Protein AF-A0A7C6TJJ4-F1 (afdb_monomer)

Nearest PDB structures (foldseek):
  5awf-assembly1_B  TM=9.268E-01  e=2.921E-08  Escherichia coli K-12
  5awf-assembly1_A  TM=8.938E-01  e=7.851E-08  Escherichia coli K-12
  5awf-assembly2_E  TM=8.984E-01  e=2.229E-07  Escherichia coli K-12
  5awg-assembly2_E  TM=8.617E-01  e=9.294E-07  Escherichia coli K-12
  4dn7-assembly1_B  TM=8.564E-01  e=2.005E-06  Methanosarcina mazei Go1

Radius of gyration: 18.03 Å; Cα contacts (8 Å, |Δi|>4): 362; chains: 1; bounding box: 42×33×49 Å

pLDDT: mean 95.65, std 4.53, range [62.69, 98.56]

Structure (mmCIF, N/CA/C/O backbone):
data_AF-A0A7C6TJJ4-F1
#
_entry.id   AF-A0A7C6TJJ4-F1
#
loop_
_atom_site.group_PDB
_atom_site.id
_atom_site.type_symbol
_atom_site.label_atom_id
_atom_site.label_alt_id
_atom_site.label_comp_id
_atom_site.label_asym_id
_atom_site.label_entity_id
_atom_site.label_seq_id
_atom_site.pdbx_PDB_ins_code
_atom_site.Cartn_x
_atom_site.Cartn_y
_atom_site.Cartn_z
_atom_site.occupancy
_atom_site.B_iso_or_equiv
_atom_site.auth_seq_id
_atom_site.auth_comp_id
_atom_site.auth_asym_id
_atom_site.auth_atom_id
_atom_site.pdbx_PDB_model_num
ATOM 1 N N . ARG A 1 1 ? 3.005 -8.205 -16.629 1.00 95.06 1 ARG A N 1
ATOM 2 C CA . ARG A 1 1 ? 3.773 -8.376 -17.883 1.00 95.06 1 ARG A CA 1
ATOM 3 C C . ARG A 1 1 ? 3.386 -7.274 -18.852 1.00 95.06 1 ARG A C 1
ATOM 5 O O . ARG A 1 1 ? 2.193 -7.036 -19.014 1.00 95.06 1 ARG A O 1
ATOM 12 N N . TYR A 1 2 ? 4.360 -6.641 -19.493 1.00 97.31 2 TYR A N 1
ATOM 13 C CA . TYR A 1 2 ? 4.163 -5.540 -20.432 1.00 97.31 2 TYR A CA 1
ATOM 14 C C . TYR A 1 2 ? 4.075 -6.041 -21.876 1.00 97.31 2 TYR A C 1
ATOM 16 O O . TYR A 1 2 ? 4.739 -7.007 -22.268 1.00 97.31 2 TYR A O 1
ATOM 24 N N . SER A 1 3 ? 3.229 -5.381 -22.670 1.00 97.25 3 SER A N 1
ATOM 25 C CA . SER A 1 3 ? 2.996 -5.747 -24.076 1.00 97.25 3 SER A CA 1
ATOM 26 C C . SER A 1 3 ? 4.022 -5.134 -25.035 1.00 97.25 3 SER A C 1
ATOM 28 O O . SER A 1 3 ? 4.196 -5.639 -26.141 1.00 97.25 3 SER A O 1
ATOM 30 N N . ALA A 1 4 ? 4.688 -4.051 -24.629 1.00 97.00 4 ALA A N 1
ATOM 31 C CA . ALA A 1 4 ? 5.674 -3.325 -25.422 1.00 97.00 4 ALA A CA 1
ATOM 32 C C . ALA A 1 4 ? 6.596 -2.490 -24.506 1.00 97.00 4 ALA A C 1
ATOM 34 O O . ALA A 1 4 ? 6.214 -2.225 -23.362 1.00 97.00 4 ALA A O 1
ATOM 35 N N . PRO A 1 5 ? 7.772 -2.050 -25.003 1.00 98.25 5 PRO A N 1
ATOM 36 C CA . PRO A 1 5 ? 8.649 -1.132 -24.276 1.00 98.25 5 PRO A CA 1
ATOM 37 C C . PRO A 1 5 ? 7.941 0.169 -23.886 1.00 98.25 5 PRO A C 1
ATOM 39 O O . PRO A 1 5 ? 7.096 0.658 -24.637 1.00 98.25 5 PRO A O 1
ATOM 42 N N . GLY A 1 6 ? 8.322 0.750 -22.747 1.00 97.81 6 GLY A N 1
ATOM 43 C CA . GLY A 1 6 ? 7.698 1.978 -22.240 1.00 97.81 6 GLY A CA 1
ATOM 44 C C . GLY A 1 6 ? 6.312 1.777 -21.621 1.00 97.81 6 GLY A C 1
ATOM 45 O O . GLY A 1 6 ? 5.580 2.744 -21.458 1.00 97.81 6 GLY A O 1
ATOM 46 N N . GLY A 1 7 ? 5.908 0.534 -21.349 1.00 98.06 7 GLY A N 1
ATOM 47 C CA . GLY A 1 7 ? 4.627 0.261 -20.706 1.00 98.06 7 GLY A CA 1
ATOM 48 C C . GLY A 1 7 ? 4.617 0.687 -19.236 1.00 98.06 7 GLY A C 1
ATOM 49 O O . GLY A 1 7 ? 5.617 0.553 -18.539 1.00 98.06 7 GLY A O 1
ATOM 50 N N . GLU A 1 8 ? 3.465 1.141 -18.758 1.00 97.75 8 GLU A N 1
ATOM 51 C CA . GLU A 1 8 ? 3.286 1.635 -17.390 1.00 97.75 8 GLU A CA 1
ATOM 52 C C . GLU A 1 8 ? 2.232 0.795 -16.664 1.00 97.75 8 GLU A C 1
ATOM 54 O O . GLU A 1 8 ? 1.272 0.313 -17.275 1.00 97.75 8 GLU A O 1
ATOM 59 N N . ALA A 1 9 ? 2.418 0.596 -15.361 1.00 97.44 9 ALA A N 1
ATOM 60 C CA . ALA A 1 9 ? 1.461 -0.102 -14.514 1.00 97.44 9 ALA A CA 1
ATOM 61 C C . ALA A 1 9 ? 1.330 0.590 -13.154 1.00 97.44 9 ALA A C 1
ATOM 63 O O . ALA A 1 9 ? 2.297 0.679 -12.401 1.00 97.44 9 ALA A O 1
ATOM 64 N N . GLU A 1 10 ? 0.120 1.017 -12.807 1.00 96.94 10 GLU A N 1
ATOM 65 C CA . GLU A 1 10 ? -0.202 1.528 -11.476 1.00 96.94 10 GLU A CA 1
ATOM 66 C C . GLU A 1 10 ? -1.235 0.612 -10.818 1.00 96.94 10 GLU A C 1
ATOM 68 O O . GLU A 1 10 ? -2.309 0.351 -11.365 1.00 96.94 10 GLU A O 1
ATOM 73 N N . LEU A 1 11 ? -0.867 0.050 -9.668 1.00 97.00 11 LEU A N 1
ATOM 74 C CA . LEU A 1 11 ? -1.697 -0.867 -8.899 1.00 97.00 11 LEU A CA 1
ATOM 75 C C . LEU A 1 11 ? -1.923 -0.252 -7.520 1.00 97.00 11 LEU A C 1
ATOM 77 O O . LEU A 1 11 ? -1.073 -0.340 -6.634 1.00 97.00 11 LEU A O 1
ATOM 81 N N . LEU A 1 12 ? -3.092 0.355 -7.349 1.00 96.94 12 LEU A N 1
ATOM 82 C CA . LEU A 1 12 ? -3.524 0.974 -6.102 1.00 96.94 12 LEU A CA 1
ATOM 83 C C . LEU A 1 12 ? -4.541 0.067 -5.419 1.00 96.94 12 LEU A C 1
ATOM 85 O O . LEU A 1 12 ? -5.500 -0.379 -6.049 1.00 96.94 12 LEU A O 1
ATOM 89 N N . GLY A 1 13 ? -4.332 -0.212 -4.137 1.00 95.25 13 GLY A N 1
ATOM 90 C CA . GLY A 1 13 ? -5.199 -1.112 -3.394 1.00 95.25 13 GLY A CA 1
ATOM 91 C C . GLY A 1 13 ? -5.382 -0.705 -1.945 1.00 95.25 13 GLY A C 1
ATOM 92 O O . GLY A 1 13 ? -4.476 -0.199 -1.282 1.00 95.25 13 GLY A O 1
ATOM 93 N N . LEU A 1 14 ? -6.577 -0.969 -1.438 1.00 95.69 14 LEU A N 1
ATOM 94 C CA . LEU A 1 14 ? -6.907 -0.810 -0.034 1.00 95.69 14 LEU A CA 1
ATOM 95 C C . LEU A 1 14 ? -7.776 -1.975 0.434 1.00 95.69 14 LEU A C 1
ATOM 97 O O . LEU A 1 14 ? -8.610 -2.469 -0.323 1.00 95.69 14 LEU A O 1
ATOM 101 N N . TYR A 1 15 ? -7.542 -2.446 1.656 1.00 95.94 15 TYR A N 1
ATOM 102 C CA . TYR A 1 15 ? -8.285 -3.560 2.241 1.00 95.94 15 TYR A CA 1
ATOM 103 C C . TYR A 1 15 ? -8.500 -3.386 3.744 1.00 95.94 15 TYR A C 1
ATOM 105 O O . TYR A 1 15 ? -7.665 -2.826 4.458 1.00 95.94 15 TYR A O 1
ATOM 113 N N . PHE A 1 16 ? -9.621 -3.927 4.213 1.00 95.62 16 PHE A N 1
ATOM 114 C CA . PHE A 1 16 ? -9.952 -4.088 5.622 1.00 95.62 16 PHE A CA 1
ATOM 115 C C . PHE A 1 16 ? -10.173 -5.564 5.924 1.00 95.62 16 PHE A C 1
ATOM 117 O O . PHE A 1 16 ? -10.889 -6.227 5.178 1.00 95.62 16 PHE A O 1
ATOM 124 N N . ALA A 1 17 ? -9.569 -6.069 6.999 1.00 96.06 17 ALA A N 1
ATOM 125 C CA . ALA A 1 17 ? -9.851 -7.408 7.509 1.00 96.06 17 ALA A CA 1
ATOM 126 C C . ALA A 1 17 ? -10.432 -7.324 8.924 1.00 96.06 17 ALA A C 1
ATOM 128 O O . ALA A 1 17 ? -9.777 -6.814 9.836 1.00 96.06 17 ALA A O 1
ATOM 129 N N . ASP A 1 18 ? -11.635 -7.862 9.091 1.00 95.06 18 ASP A N 1
ATOM 130 C CA . ASP A 1 18 ? -12.338 -7.981 10.365 1.00 95.06 18 ASP A CA 1
ATOM 131 C C . ASP A 1 18 ? -12.121 -9.346 11.030 1.00 95.06 18 ASP A C 1
ATOM 133 O O . ASP A 1 18 ? -11.493 -10.256 10.479 1.00 95.06 18 ASP A O 1
ATOM 137 N N . ALA A 1 19 ? -12.692 -9.507 12.227 1.00 95.25 19 ALA A N 1
ATOM 138 C CA . ALA A 1 19 ? -12.601 -10.723 13.022 1.00 95.25 19 ALA A CA 1
ATOM 139 C C . ALA A 1 19 ? -12.886 -11.994 12.196 1.00 95.25 19 ALA A C 1
ATOM 141 O O . ALA A 1 19 ? -13.935 -12.135 11.565 1.00 95.25 19 ALA A O 1
ATOM 142 N N . GLY A 1 20 ? -11.945 -12.938 12.236 1.00 96.56 20 GLY A N 1
ATOM 143 C CA . GLY A 1 20 ? -12.014 -14.216 11.526 1.00 96.56 20 GLY A CA 1
ATOM 144 C C . GLY A 1 20 ? -11.831 -14.146 10.005 1.00 96.56 20 GLY A C 1
ATOM 145 O O . GLY A 1 20 ? -11.860 -15.195 9.359 1.00 96.56 20 GLY A O 1
ATOM 146 N N . GLN A 1 21 ? -11.643 -12.963 9.414 1.00 97.56 21 GLN A N 1
ATOM 147 C CA . GLN A 1 21 ? -11.366 -12.834 7.985 1.00 97.56 21 GLN A CA 1
ATOM 148 C C . GLN A 1 21 ? -9.891 -13.100 7.680 1.00 97.56 21 GLN A C 1
ATOM 150 O O . GLN A 1 21 ? -8.998 -12.731 8.441 1.00 97.56 21 GLN A O 1
ATOM 155 N N . HIS A 1 22 ? -9.640 -13.708 6.521 1.00 97.94 22 HIS A N 1
ATOM 156 C CA . HIS A 1 22 ? -8.304 -13.900 5.974 1.00 97.94 22 HIS A CA 1
ATOM 157 C C . HIS A 1 22 ? -8.273 -13.397 4.532 1.00 97.94 22 HIS A C 1
ATOM 159 O O . HIS A 1 22 ? -8.931 -13.974 3.665 1.00 97.94 22 HIS A O 1
ATOM 165 N N . LEU A 1 23 ? -7.524 -12.323 4.291 1.00 98.19 23 LEU A N 1
ATOM 166 C CA . LEU A 1 23 ? -7.358 -11.722 2.971 1.00 98.19 23 LEU A CA 1
ATOM 167 C C . LEU A 1 23 ? -5.944 -11.963 2.460 1.00 98.19 23 LEU A C 1
ATOM 169 O O . LEU A 1 23 ? -4.973 -11.669 3.151 1.00 98.19 23 LEU A O 1
ATOM 173 N N . GLU A 1 24 ? -5.825 -12.476 1.242 1.00 97.50 24 GLU A N 1
ATOM 174 C CA . GLU A 1 24 ? -4.536 -12.746 0.618 1.00 97.50 24 GLU A CA 1
ATOM 175 C C . GLU A 1 24 ? -4.439 -12.030 -0.727 1.00 97.50 24 GLU A C 1
ATOM 177 O O . GLU A 1 24 ? -5.266 -12.226 -1.619 1.00 97.50 24 GLU A O 1
ATOM 182 N N . HIS A 1 25 ? -3.406 -11.205 -0.862 1.00 96.56 25 HIS A N 1
ATOM 183 C CA . HIS A 1 25 ? -3.102 -10.446 -2.061 1.00 96.56 25 HIS A CA 1
ATOM 184 C C . HIS A 1 25 ? -1.773 -10.931 -2.623 1.00 96.56 25 HIS A C 1
ATOM 186 O O . HIS A 1 25 ? -0.753 -10.921 -1.931 1.00 96.56 25 HIS A O 1
ATOM 192 N N . ARG A 1 26 ? -1.800 -11.358 -3.886 1.00 96.06 26 ARG A N 1
ATOM 193 C CA . ARG A 1 26 ? -0.609 -11.771 -4.624 1.00 96.06 26 ARG A CA 1
ATOM 194 C C . ARG A 1 26 ? -0.480 -10.946 -5.886 1.00 96.06 26 ARG A C 1
ATOM 196 O O . ARG A 1 26 ? -1.317 -11.066 -6.781 1.00 96.06 26 ARG A O 1
ATOM 203 N N . THR A 1 27 ? 0.560 -10.131 -5.962 1.00 95.62 27 THR A N 1
ATOM 204 C CA . THR A 1 27 ? 0.875 -9.364 -7.167 1.00 95.62 27 THR A CA 1
ATOM 205 C C . THR A 1 27 ? 2.136 -9.907 -7.800 1.00 95.62 27 THR A C 1
ATOM 207 O O . THR A 1 27 ? 3.114 -10.149 -7.103 1.00 95.62 27 THR A O 1
ATOM 210 N N . TYR A 1 28 ? 2.119 -10.056 -9.123 1.00 97.44 28 TYR A N 1
ATOM 211 C CA . TYR A 1 28 ? 3.302 -10.419 -9.890 1.00 97.44 28 TYR A CA 1
ATOM 212 C C . TYR A 1 28 ? 3.506 -9.442 -11.044 1.00 97.44 28 TYR A C 1
ATOM 214 O O . TYR A 1 28 ? 2.663 -9.343 -11.946 1.00 97.44 28 TYR A O 1
ATOM 222 N N . ILE A 1 29 ? 4.628 -8.727 -11.023 1.00 98.12 29 ILE A N 1
ATOM 223 C CA . ILE A 1 29 ? 5.031 -7.812 -12.088 1.00 98.12 29 ILE A CA 1
ATOM 224 C C . ILE A 1 29 ? 6.241 -8.393 -12.803 1.00 98.12 29 ILE A C 1
ATOM 226 O O . ILE A 1 29 ? 7.328 -8.516 -12.254 1.00 98.12 29 ILE A O 1
ATOM 230 N N . ASP A 1 30 ? 6.019 -8.729 -14.066 1.00 98.31 30 ASP A N 1
ATOM 231 C CA . ASP A 1 30 ? 7.037 -9.218 -14.990 1.00 98.31 30 ASP A CA 1
ATOM 232 C C . ASP A 1 30 ? 7.472 -8.072 -15.912 1.00 98.31 30 ASP A C 1
ATOM 234 O O . ASP A 1 30 ? 6.764 -7.752 -16.877 1.00 98.31 30 ASP A O 1
ATOM 238 N N . HIS A 1 31 ? 8.600 -7.438 -15.586 1.00 98.50 31 HIS A N 1
ATOM 239 C CA . HIS A 1 31 ? 9.293 -6.464 -16.430 1.00 98.50 31 HIS A CA 1
ATOM 240 C C . HIS A 1 31 ? 10.056 -7.209 -17.523 1.00 98.50 31 HIS A C 1
ATOM 242 O O . HIS A 1 31 ? 11.197 -7.631 -17.349 1.00 98.50 31 HIS A O 1
ATOM 248 N N . ASN A 1 32 ? 9.390 -7.383 -18.664 1.00 98.06 32 ASN A N 1
ATOM 249 C CA . ASN A 1 32 ? 9.858 -8.165 -19.812 1.00 98.06 32 ASN A CA 1
ATOM 250 C C . ASN A 1 32 ? 10.187 -7.320 -21.054 1.00 98.06 32 ASN A C 1
ATOM 252 O O . ASN A 1 32 ? 10.251 -7.849 -22.165 1.00 98.06 32 ASN A O 1
ATOM 256 N N . SER A 1 33 ? 10.280 -6.002 -20.900 1.00 97.19 33 SER A N 1
ATOM 257 C CA . SER A 1 33 ? 10.585 -5.067 -21.981 1.00 97.19 33 SER A CA 1
ATOM 258 C C . SER A 1 33 ? 11.233 -3.802 -21.419 1.00 97.19 33 SER A C 1
ATOM 260 O O . SER A 1 33 ? 10.845 -3.396 -20.326 1.00 97.19 33 SER A O 1
ATOM 262 N N . PRO A 1 34 ? 12.144 -3.143 -22.156 1.00 97.94 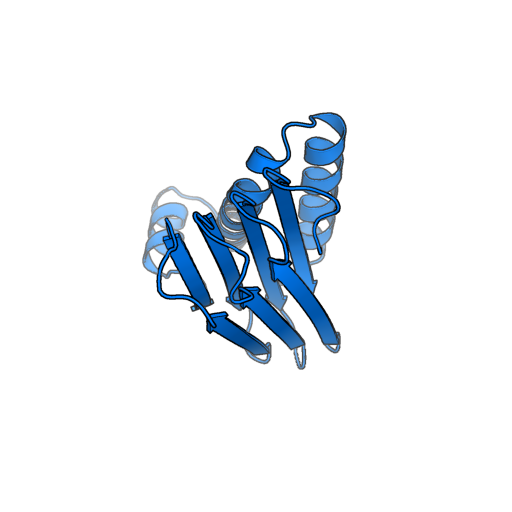34 PRO A N 1
ATOM 263 C CA . PRO A 1 34 ? 12.821 -1.941 -21.678 1.00 97.94 34 PRO A CA 1
ATOM 264 C C . PRO A 1 34 ? 11.878 -0.789 -21.320 1.00 97.94 34 PRO A C 1
ATOM 266 O O . PRO A 1 34 ? 10.800 -0.653 -21.911 1.00 97.94 34 PRO A O 1
ATOM 269 N N . LYS A 1 35 ? 12.356 0.103 -20.448 1.00 98.00 35 LYS A N 1
ATOM 270 C CA . LYS A 1 35 ? 11.735 1.389 -20.090 1.00 98.00 35 LYS A CA 1
ATOM 271 C C . LYS A 1 35 ? 10.340 1.268 -19.483 1.00 98.00 35 LYS A C 1
ATOM 273 O O . LYS A 1 35 ? 9.582 2.232 -19.504 1.00 98.00 35 LYS A O 1
ATOM 278 N N . ALA A 1 36 ? 9.968 0.078 -19.026 1.00 98.31 36 ALA A N 1
ATOM 279 C CA . ALA A 1 36 ? 8.698 -0.127 -18.362 1.00 98.31 36 ALA A CA 1
ATOM 280 C C . ALA A 1 36 ? 8.756 0.400 -16.923 1.00 98.31 36 ALA A C 1
ATOM 282 O O . ALA A 1 36 ? 9.808 0.368 -16.278 1.00 98.31 36 ALA A O 1
ATOM 283 N N . THR A 1 37 ? 7.615 0.872 -16.428 1.00 98.56 37 THR A N 1
ATOM 284 C CA . THR A 1 37 ? 7.483 1.386 -15.065 1.00 98.56 37 THR A CA 1
ATOM 285 C C . THR A 1 37 ? 6.375 0.673 -14.306 1.00 98.56 37 THR A C 1
ATOM 287 O O . THR A 1 37 ? 5.361 0.257 -14.883 1.00 98.56 37 THR A O 1
ATOM 290 N N . SER A 1 38 ? 6.556 0.513 -12.995 1.00 98.31 38 SER A N 1
ATOM 291 C CA . SER A 1 38 ? 5.463 0.096 -12.115 1.00 98.31 38 SER A CA 1
ATOM 292 C C . SER A 1 38 ? 5.461 0.784 -10.767 1.00 98.31 38 SER A C 1
ATOM 294 O O . SER A 1 38 ? 6.491 0.895 -10.107 1.00 98.31 38 SER A O 1
ATOM 296 N N . ASN A 1 39 ? 4.262 1.138 -10.315 1.00 97.75 39 ASN A N 1
ATOM 297 C CA . ASN A 1 39 ? 4.013 1.574 -8.952 1.00 97.75 39 ASN A CA 1
ATOM 298 C C . ASN A 1 39 ? 2.925 0.703 -8.323 1.00 97.75 39 ASN A C 1
ATOM 300 O O . ASN A 1 39 ? 1.791 0.663 -8.803 1.00 97.75 39 ASN A O 1
ATOM 304 N N . VAL A 1 40 ? 3.277 -0.014 -7.260 1.00 97.94 40 VAL A N 1
ATOM 305 C CA . VAL A 1 40 ? 2.339 -0.810 -6.468 1.00 97.94 40 VAL A CA 1
ATOM 306 C C . VAL A 1 40 ? 2.212 -0.162 -5.105 1.00 97.94 40 VAL A C 1
ATOM 308 O O . VAL A 1 40 ? 3.196 -0.062 -4.379 1.00 97.94 40 VAL A O 1
ATOM 311 N N . HIS A 1 41 ? 1.005 0.255 -4.733 1.00 97.50 41 HIS A N 1
ATOM 312 C CA . HIS A 1 41 ? 0.750 0.851 -3.428 1.00 97.50 41 HIS A CA 1
ATOM 313 C C . HIS A 1 41 ? -0.514 0.265 -2.810 1.00 97.50 41 HIS A C 1
ATOM 315 O O . HIS A 1 41 ? -1.635 0.584 -3.206 1.00 97.50 41 HIS A O 1
ATOM 321 N N . TYR A 1 42 ? -0.309 -0.595 -1.816 1.00 97.69 42 TYR A N 1
ATOM 322 C CA . TYR A 1 42 ? -1.373 -1.263 -1.087 1.00 97.69 42 TYR A CA 1
ATOM 323 C C . TYR A 1 42 ? -1.352 -0.880 0.384 1.00 97.69 42 TYR A C 1
ATOM 325 O O . TYR A 1 42 ? -0.304 -0.882 1.038 1.00 97.69 42 TYR A O 1
ATOM 333 N N . LYS A 1 43 ? -2.534 -0.582 0.917 1.00 98.00 43 LYS A N 1
ATOM 334 C CA . LYS A 1 43 ? -2.722 -0.299 2.335 1.00 98.00 43 LYS A CA 1
ATOM 335 C C . LYS A 1 43 ? -3.775 -1.201 2.954 1.00 98.00 43 LYS A C 1
ATOM 337 O O . LYS A 1 43 ? -4.836 -1.410 2.381 1.00 98.00 43 LYS A O 1
ATOM 342 N N . 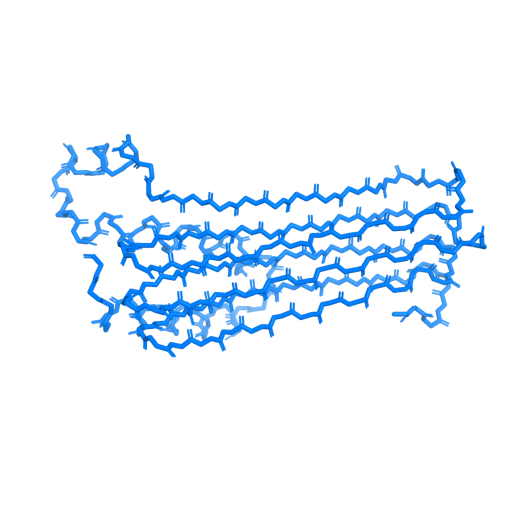GLY A 1 44 ? -3.481 -1.713 4.138 1.00 97.38 44 GLY A N 1
ATOM 343 C CA . GLY A 1 44 ? -4.361 -2.586 4.898 1.00 97.38 44 GLY A CA 1
ATOM 344 C C . GLY A 1 44 ? -4.676 -2.028 6.270 1.00 97.38 44 GLY A C 1
ATOM 345 O O . GLY A 1 44 ? -3.776 -1.514 6.929 1.00 97.38 44 GLY A O 1
ATOM 346 N N . ALA A 1 45 ? -5.908 -2.193 6.737 1.00 97.06 45 ALA A N 1
ATOM 347 C CA . ALA A 1 45 ? -6.252 -2.030 8.144 1.00 97.06 45 ALA A CA 1
ATOM 348 C C . ALA A 1 45 ? -6.909 -3.310 8.667 1.00 97.06 45 ALA A C 1
ATOM 350 O O . ALA A 1 45 ? -7.706 -3.938 7.974 1.00 97.06 45 ALA A O 1
ATOM 351 N N . LEU A 1 46 ? -6.517 -3.753 9.857 1.00 96.69 46 LEU A N 1
ATOM 352 C CA . LEU A 1 46 ? -6.961 -5.034 10.394 1.00 96.69 46 LEU A CA 1
ATOM 353 C C . LEU A 1 46 ? -7.450 -4.884 11.825 1.00 96.69 46 LEU A C 1
ATOM 355 O O . LEU A 1 46 ? -6.760 -4.287 12.654 1.00 96.69 46 LEU A O 1
ATOM 359 N N . GLN A 1 47 ? -8.594 -5.487 12.128 1.00 94.88 47 GLN A N 1
ATOM 360 C CA . GLN A 1 47 ? -9.189 -5.464 13.456 1.00 94.88 47 GLN A CA 1
ATOM 361 C C . GLN A 1 47 ? -9.922 -6.758 13.785 1.00 94.88 47 GLN A C 1
ATOM 363 O O . GLN A 1 47 ? -10.388 -7.487 12.919 1.00 94.88 47 GLN A O 1
ATOM 368 N N . GLY A 1 48 ? -10.104 -6.996 15.074 1.00 93.50 48 GLY A N 1
ATOM 369 C CA . GLY A 1 48 ? -10.800 -8.154 15.587 1.00 93.50 48 GLY A CA 1
ATOM 370 C C . GLY A 1 48 ? -9.910 -9.384 15.728 1.00 93.50 48 GLY A C 1
ATOM 371 O O . GLY A 1 48 ? -8.788 -9.482 15.227 1.00 93.50 48 GLY A O 1
ATOM 372 N N . LYS A 1 49 ? -10.442 -10.348 16.474 1.00 95.25 49 LYS A N 1
ATOM 373 C CA . LYS A 1 49 ? -9.759 -11.602 16.772 1.00 95.25 49 LYS A CA 1
ATOM 374 C C . LYS A 1 49 ? -9.577 -12.426 15.496 1.00 95.25 49 LYS A C 1
ATOM 376 O O . LYS A 1 49 ? -10.531 -12.605 14.744 1.00 95.25 49 LYS A O 1
ATOM 381 N N . ASP A 1 50 ? -8.377 -12.965 15.300 1.00 95.94 50 ASP A N 1
ATOM 382 C CA . ASP A 1 50 ? -8.023 -13.851 14.183 1.00 95.94 50 ASP A CA 1
ATOM 383 C C . ASP A 1 50 ? -8.140 -13.194 12.790 1.00 95.94 50 ASP A C 1
ATOM 385 O O . ASP A 1 50 ? -8.086 -13.891 11.777 1.00 95.94 50 ASP A O 1
ATOM 389 N N . ALA A 1 51 ? -8.268 -11.864 12.722 1.00 97.69 51 ALA A N 1
ATOM 390 C CA . ALA A 1 51 ? -8.209 -11.122 11.469 1.00 97.69 51 ALA A CA 1
ATOM 391 C C . ALA A 1 51 ? -6.802 -11.195 10.875 1.00 97.69 51 ALA A C 1
ATOM 393 O O . ALA A 1 51 ? -5.807 -10.921 11.560 1.00 97.69 51 ALA A O 1
ATOM 394 N N . ARG A 1 52 ? -6.707 -11.561 9.598 1.00 98.06 52 ARG A N 1
ATOM 395 C CA . ARG A 1 52 ? -5.427 -11.813 8.944 1.00 98.06 52 ARG A CA 1
ATOM 396 C C . ARG A 1 52 ? -5.358 -11.227 7.544 1.00 98.06 52 ARG A C 1
ATOM 398 O O . ARG A 1 52 ? -6.254 -11.442 6.733 1.00 98.06 52 ARG A O 1
ATOM 405 N N . SER A 1 53 ? -4.242 -10.580 7.232 1.00 98.31 53 SER A N 1
ATOM 406 C CA . SER A 1 53 ? -3.854 -10.282 5.856 1.00 98.31 53 SER A CA 1
ATOM 407 C C . SER A 1 53 ? -2.536 -10.957 5.506 1.00 98.31 53 SER A C 1
ATOM 409 O O . SER A 1 53 ? -1.662 -11.135 6.359 1.00 98.31 53 SER A O 1
ATOM 411 N N . VAL A 1 54 ? -2.405 -11.336 4.241 1.00 98.06 54 VAL A N 1
ATOM 412 C CA . VAL A 1 54 ? -1.170 -11.825 3.641 1.00 98.06 54 VAL A CA 1
ATOM 413 C C . VAL A 1 54 ? -0.921 -11.032 2.365 1.00 98.06 54 VAL A C 1
ATOM 415 O O . VAL A 1 54 ? -1.764 -10.999 1.469 1.00 98.06 54 VAL A O 1
ATOM 418 N N . TRP A 1 55 ? 0.242 -10.404 2.283 1.00 97.88 55 TRP A N 1
ATOM 419 C CA . TRP A 1 55 ? 0.747 -9.751 1.085 1.00 97.88 55 TRP A CA 1
ATOM 420 C C . TRP A 1 55 ? 1.946 -10.526 0.552 1.00 97.88 55 TRP A C 1
ATOM 422 O O . TRP A 1 55 ? 2.929 -10.699 1.272 1.00 97.88 55 TRP A O 1
ATOM 432 N N . ILE A 1 56 ? 1.865 -10.969 -0.701 1.00 97.31 56 ILE A N 1
ATOM 433 C CA . ILE A 1 56 ? 2.991 -11.519 -1.457 1.00 97.31 56 ILE A CA 1
ATOM 434 C C . ILE A 1 56 ? 3.176 -10.646 -2.696 1.00 97.31 56 ILE A C 1
ATOM 436 O O . ILE A 1 56 ? 2.354 -10.683 -3.616 1.00 97.31 56 ILE A O 1
ATOM 440 N N . GLY A 1 57 ? 4.234 -9.846 -2.701 1.00 96.38 57 GLY A N 1
ATOM 441 C CA . GLY A 1 57 ? 4.608 -9.044 -3.857 1.00 96.38 57 GLY A CA 1
ATOM 442 C C . GLY A 1 57 ? 5.806 -9.665 -4.542 1.00 96.38 57 GLY A C 1
ATOM 443 O O . GLY A 1 57 ? 6.822 -9.881 -3.897 1.00 96.38 57 GLY A O 1
ATOM 444 N N . ASP A 1 58 ? 5.682 -9.974 -5.826 1.00 97.00 58 ASP A N 1
ATOM 445 C CA . ASP A 1 58 ? 6.771 -10.508 -6.631 1.00 97.00 58 ASP A CA 1
ATOM 446 C C . ASP A 1 58 ? 7.026 -9.578 -7.821 1.00 97.00 58 ASP A C 1
ATOM 448 O O . ASP A 1 58 ? 6.135 -9.315 -8.637 1.00 97.00 58 ASP A O 1
ATOM 452 N N . VAL A 1 59 ? 8.261 -9.106 -7.953 1.00 98.06 59 VAL A N 1
ATOM 453 C CA . VAL A 1 59 ? 8.714 -8.337 -9.113 1.00 98.06 59 VAL A CA 1
ATOM 454 C C . VAL A 1 59 ? 9.901 -9.049 -9.747 1.00 98.06 59 VAL A C 1
ATOM 456 O O . VAL A 1 59 ? 10.911 -9.279 -9.086 1.00 98.06 59 VAL A O 1
ATOM 459 N N . LEU A 1 60 ? 9.780 -9.367 -11.035 1.00 98.50 60 LEU A N 1
ATOM 460 C CA . LEU A 1 60 ? 10.859 -9.900 -11.863 1.00 98.50 60 LEU A CA 1
ATOM 461 C C . LEU A 1 60 ? 11.278 -8.849 -12.890 1.00 98.50 60 LEU A C 1
ATOM 463 O O . LEU A 1 60 ? 10.453 -8.413 -13.694 1.00 98.50 60 LEU A O 1
ATOM 467 N N . ILE A 1 61 ? 12.562 -8.498 -12.903 1.00 98.50 61 ILE A N 1
ATOM 468 C CA . ILE A 1 61 ? 13.201 -7.691 -13.945 1.00 98.50 61 ILE A CA 1
ATOM 469 C C . ILE A 1 61 ? 14.112 -8.592 -14.774 1.00 98.50 61 ILE A C 1
ATOM 471 O O . ILE A 1 61 ? 15.160 -9.029 -14.297 1.00 98.50 61 ILE A O 1
ATOM 475 N N . ARG A 1 62 ? 13.702 -8.850 -16.021 1.00 98.50 62 ARG A N 1
ATOM 476 C CA . ARG A 1 62 ? 14.407 -9.741 -16.953 1.00 98.50 62 ARG A CA 1
ATOM 477 C C . ARG A 1 62 ? 15.697 -9.120 -17.508 1.00 98.50 62 ARG A C 1
ATOM 479 O O . ARG A 1 62 ? 15.812 -7.893 -17.530 1.00 98.50 62 ARG A O 1
ATOM 486 N N . PRO A 1 63 ? 16.631 -9.914 -18.068 1.00 98.31 63 PRO A N 1
ATOM 487 C CA . PRO A 1 63 ? 17.902 -9.407 -18.584 1.00 98.31 63 PRO A CA 1
ATOM 488 C C . PRO A 1 63 ? 17.734 -8.368 -19.702 1.00 98.31 63 PRO A C 1
ATOM 490 O O . PRO A 1 63 ? 18.515 -7.426 -19.799 1.00 98.31 63 PRO A O 1
ATOM 493 N N . GLU A 1 64 ? 16.711 -8.526 -20.549 1.00 97.12 64 GLU A N 1
ATOM 494 C CA . GLU A 1 64 ? 16.397 -7.606 -21.648 1.00 97.12 64 GLU A CA 1
ATOM 495 C C . GLU A 1 64 ? 15.675 -6.318 -21.213 1.00 97.12 64 GLU A C 1
ATOM 497 O O . GLU A 1 64 ? 15.496 -5.411 -22.029 1.00 97.12 64 GLU A O 1
ATOM 502 N N . ALA A 1 65 ? 15.225 -6.231 -19.960 1.00 97.81 65 ALA A N 1
ATOM 503 C CA . ALA A 1 65 ? 14.445 -5.115 -19.443 1.00 97.81 65 ALA A CA 1
ATOM 504 C C . ALA A 1 65 ? 15.374 -4.028 -18.883 1.00 97.81 65 ALA A C 1
ATOM 506 O O . ALA A 1 65 ? 15.615 -3.948 -17.685 1.00 97.81 65 ALA A O 1
ATOM 507 N N . LEU A 1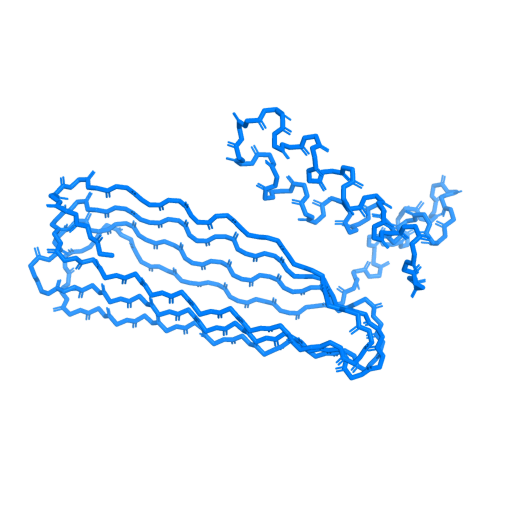 66 ? 15.922 -3.212 -19.785 1.00 98.00 66 LEU A N 1
ATOM 508 C CA . LEU A 1 66 ? 16.799 -2.086 -19.442 1.00 98.00 66 LEU A CA 1
ATOM 509 C C . LEU A 1 66 ? 15.989 -0.852 -19.021 1.00 98.00 66 LEU A C 1
ATOM 511 O O . LEU A 1 66 ? 14.839 -0.708 -19.444 1.00 98.00 66 LEU A O 1
ATOM 515 N N . ASP A 1 67 ? 16.600 0.066 -18.269 1.00 98.06 67 ASP A N 1
ATOM 516 C CA . ASP A 1 67 ? 15.997 1.345 -17.851 1.00 98.06 67 ASP A CA 1
ATOM 517 C C . ASP A 1 67 ? 14.666 1.181 -17.076 1.00 98.06 67 ASP A C 1
ATOM 519 O O . ASP A 1 67 ? 13.734 1.968 -17.248 1.00 98.06 67 ASP A O 1
ATOM 523 N N . ILE A 1 68 ? 14.534 0.139 -16.249 1.00 98.50 68 ILE A N 1
ATOM 524 C CA . ILE A 1 68 ? 13.317 -0.086 -15.449 1.00 98.50 68 ILE A CA 1
ATOM 525 C C . ILE A 1 68 ? 13.275 0.834 -14.232 1.00 98.50 68 ILE A C 1
ATOM 527 O O . ILE A 1 68 ? 14.286 0.999 -13.547 1.00 98.50 68 ILE A O 1
ATOM 531 N N . ASP A 1 69 ? 12.090 1.382 -13.954 1.00 98.38 69 ASP A N 1
ATOM 532 C CA . ASP A 1 69 ? 11.776 2.097 -12.715 1.00 98.38 69 ASP A CA 1
ATOM 533 C C . ASP A 1 69 ? 10.563 1.457 -12.024 1.00 98.38 69 ASP A C 1
ATOM 535 O O . ASP A 1 69 ? 9.442 1.480 -12.541 1.00 98.38 69 ASP A O 1
ATOM 539 N N . THR A 1 70 ? 10.779 0.830 -10.870 1.00 98.31 70 THR A N 1
ATOM 540 C CA . THR A 1 70 ? 9.726 0.120 -10.141 1.00 98.31 70 THR A CA 1
ATOM 541 C C . THR A 1 70 ? 9.767 0.368 -8.643 1.00 98.31 70 THR A C 1
ATOM 543 O O . THR A 1 70 ? 10.820 0.301 -8.004 1.00 98.31 70 THR A O 1
ATOM 546 N N . TYR A 1 71 ? 8.590 0.566 -8.054 1.00 98.06 71 TYR A N 1
ATOM 547 C CA . TYR A 1 71 ? 8.436 0.671 -6.611 1.00 98.06 71 TYR A CA 1
ATOM 548 C C . TYR A 1 71 ? 7.228 -0.114 -6.104 1.00 98.06 71 TYR A C 1
ATOM 550 O O . TYR A 1 71 ? 6.131 -0.020 -6.658 1.00 98.06 71 TYR A O 1
ATOM 558 N N . GLU A 1 72 ? 7.433 -0.865 -5.026 1.00 98.00 72 GLU A N 1
ATOM 559 C CA . GLU A 1 72 ? 6.388 -1.617 -4.335 1.00 98.00 72 GLU A CA 1
ATOM 560 C C . GLU A 1 72 ? 6.251 -1.154 -2.880 1.00 98.00 72 GLU A C 1
ATOM 562 O O . GLU A 1 72 ? 7.223 -1.116 -2.129 1.00 98.00 72 GLU A O 1
ATOM 567 N N . LEU A 1 73 ? 5.034 -0.823 -2.457 1.00 97.25 73 LEU A N 1
ATOM 568 C CA . LEU A 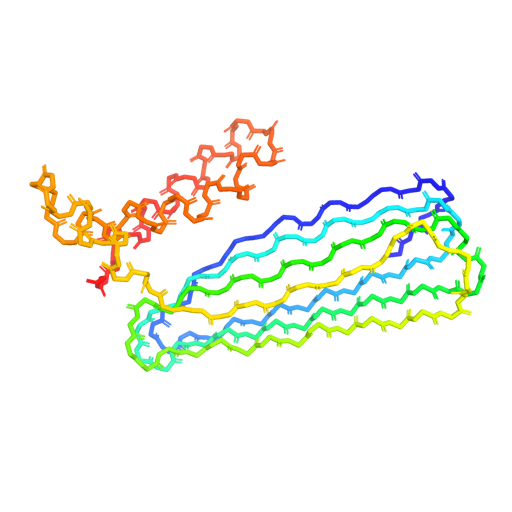1 73 ? 4.726 -0.392 -1.101 1.00 97.25 73 LEU A CA 1
ATOM 569 C C . LEU A 1 73 ? 3.519 -1.149 -0.549 1.00 97.25 73 LEU A C 1
ATOM 571 O O . LEU A 1 73 ? 2.407 -1.025 -1.063 1.00 97.25 73 LEU A O 1
ATOM 575 N N . ASN A 1 74 ? 3.721 -1.852 0.563 1.00 98.06 74 ASN A N 1
ATOM 576 C CA . ASN A 1 74 ? 2.647 -2.423 1.369 1.00 98.06 74 ASN A CA 1
ATOM 577 C C . ASN A 1 74 ? 2.705 -1.855 2.795 1.00 98.06 74 ASN A C 1
ATOM 579 O O . ASN A 1 74 ? 3.709 -1.998 3.490 1.00 98.06 74 ASN A O 1
ATOM 583 N N . ARG A 1 75 ? 1.638 -1.195 3.255 1.00 97.81 75 ARG A N 1
ATOM 584 C CA . ARG A 1 75 ? 1.539 -0.718 4.646 1.00 97.81 75 ARG A CA 1
ATOM 585 C C . ARG A 1 75 ? 0.321 -1.307 5.331 1.00 97.81 75 ARG A C 1
ATOM 587 O O . ARG A 1 75 ? -0.775 -1.241 4.791 1.00 97.81 75 ARG A O 1
ATOM 594 N N . ASN A 1 76 ? 0.490 -1.803 6.548 1.00 98.12 76 ASN A N 1
ATOM 595 C CA . ASN A 1 76 ? -0.586 -2.381 7.344 1.00 98.12 76 ASN A CA 1
ATOM 596 C C . ASN A 1 76 ? -0.730 -1.644 8.675 1.00 98.12 76 ASN A C 1
ATOM 598 O O . ASN A 1 76 ? 0.258 -1.418 9.379 1.00 98.12 76 ASN A O 1
ATOM 602 N N . LEU A 1 77 ? -1.968 -1.326 9.036 1.00 96.81 77 LEU A N 1
ATOM 603 C CA . LEU A 1 77 ? -2.345 -0.760 10.320 1.00 96.81 77 LEU A CA 1
ATOM 604 C C . LEU A 1 77 ? -3.133 -1.800 11.127 1.00 96.81 77 LEU A C 1
ATOM 606 O O . LEU A 1 77 ? -4.227 -2.210 10.750 1.00 96.81 77 LEU A O 1
ATOM 610 N N . ILE A 1 78 ? -2.563 -2.238 12.243 1.00 96.25 78 ILE A N 1
ATOM 611 C CA . ILE A 1 78 ? -3.201 -3.137 13.202 1.00 96.25 78 ILE A CA 1
ATOM 612 C C . ILE A 1 78 ? -3.996 -2.285 14.190 1.00 96.25 78 ILE A C 1
ATOM 614 O O . ILE A 1 78 ? -3.418 -1.551 14.994 1.00 96.25 78 ILE A O 1
ATOM 618 N N . LEU A 1 79 ? -5.321 -2.369 14.104 1.00 94.19 79 LEU A N 1
ATOM 619 C CA . LEU A 1 79 ? -6.254 -1.529 14.853 1.00 94.19 79 LEU A CA 1
ATOM 620 C C . LEU A 1 79 ? -6.546 -2.099 16.244 1.00 94.19 79 LEU A C 1
ATOM 622 O O . LEU A 1 79 ? -6.674 -1.343 17.204 1.00 94.19 79 LEU A O 1
ATOM 626 N N . SER A 1 80 ? -6.591 -3.425 16.377 1.00 92.12 80 SER A N 1
ATOM 627 C CA . SER A 1 80 ? -6.848 -4.106 17.648 1.00 92.12 80 SER A CA 1
ATOM 628 C C . SER A 1 80 ? -5.849 -5.226 17.913 1.00 92.12 80 SER A C 1
ATOM 630 O O . SER A 1 80 ? -5.199 -5.752 17.006 1.00 92.12 80 SER A O 1
ATOM 632 N N . ASP A 1 81 ? -5.782 -5.666 19.167 1.00 90.94 81 ASP A N 1
ATOM 633 C CA . ASP A 1 81 ? -5.086 -6.903 19.505 1.00 90.94 81 ASP A CA 1
ATOM 634 C C . ASP A 1 81 ? -5.730 -8.116 18.808 1.00 90.94 81 ASP A C 1
ATOM 636 O O . ASP A 1 81 ? -6.936 -8.151 18.556 1.00 90.94 81 ASP A O 1
ATOM 640 N N . GLY A 1 82 ? -4.910 -9.122 18.495 1.00 90.94 82 GLY A N 1
ATOM 641 C CA . GLY A 1 82 ? -5.348 -10.371 17.861 1.00 90.94 82 GLY A CA 1
ATOM 642 C C . GLY A 1 82 ? -5.379 -10.359 16.330 1.00 90.94 82 GLY A C 1
ATOM 643 O O . GLY A 1 82 ? -5.492 -11.433 15.742 1.00 90.94 82 GLY A O 1
ATOM 644 N N . ALA A 1 83 ? -5.221 -9.196 15.695 1.00 96.31 83 ALA A N 1
ATOM 645 C CA . ALA A 1 83 ? -5.054 -9.084 14.250 1.00 96.31 83 ALA A CA 1
ATOM 646 C C . ALA A 1 83 ? -3.584 -9.271 13.825 1.00 96.31 83 ALA A C 1
ATOM 648 O O . ALA A 1 83 ? -2.652 -8.956 14.574 1.00 96.31 83 ALA A O 1
ATOM 649 N N . ARG A 1 84 ? -3.366 -9.784 12.609 1.00 96.25 84 ARG A N 1
ATOM 650 C CA . ARG A 1 84 ? -2.034 -10.102 12.074 1.00 96.25 84 ARG A CA 1
ATOM 651 C C . ARG A 1 84 ? -1.925 -9.779 10.587 1.00 96.25 84 ARG A C 1
ATOM 653 O O . ARG A 1 84 ? -2.713 -10.272 9.793 1.00 96.25 84 ARG A O 1
ATOM 660 N N . ALA A 1 85 ? -0.884 -9.052 10.201 1.00 97.94 85 ALA A N 1
ATOM 661 C CA . ALA A 1 85 ? -0.516 -8.866 8.801 1.00 97.94 85 ALA A CA 1
ATOM 662 C C . ALA A 1 85 ? 0.829 -9.543 8.522 1.00 97.94 85 ALA A C 1
ATOM 664 O O . ALA A 1 85 ? 1.829 -9.227 9.170 1.00 97.94 85 ALA A O 1
ATOM 665 N N . ASP A 1 86 ? 0.847 -10.467 7.567 1.00 97.12 86 ASP A N 1
ATOM 666 C CA . ASP A 1 86 ? 2.062 -11.048 7.003 1.00 97.12 86 ASP A CA 1
ATOM 667 C C . ASP A 1 86 ? 2.343 -10.352 5.664 1.00 97.12 86 ASP A C 1
ATOM 669 O O . ASP A 1 86 ? 1.450 -10.246 4.827 1.00 97.12 86 ASP A O 1
ATOM 673 N N . SER A 1 87 ? 3.560 -9.863 5.440 1.00 95.25 87 SER A N 1
ATOM 674 C CA . SER A 1 87 ? 3.898 -9.152 4.204 1.00 95.25 87 SER A CA 1
ATOM 675 C C . SER A 1 87 ? 5.297 -9.526 3.738 1.00 95.25 87 SER A C 1
ATOM 677 O O . SER A 1 87 ? 6.263 -9.392 4.489 1.00 95.25 87 SER A O 1
ATOM 679 N N . VAL A 1 88 ? 5.378 -10.057 2.519 1.00 95.50 88 VAL A N 1
ATOM 680 C CA . VAL A 1 88 ? 6.583 -10.636 1.923 1.00 95.50 88 VAL A CA 1
ATOM 681 C C . VAL A 1 88 ? 6.766 -10.048 0.521 1.00 95.50 88 VAL A C 1
ATOM 683 O O . VAL A 1 88 ? 6.186 -10.566 -0.434 1.00 95.50 88 VAL A O 1
ATOM 686 N N . PRO A 1 89 ? 7.524 -8.948 0.391 1.00 95.06 89 PRO A N 1
ATOM 687 C CA . PRO A 1 89 ? 7.918 -8.420 -0.906 1.00 95.06 89 PRO A CA 1
ATOM 688 C C . PRO A 1 89 ? 9.196 -9.114 -1.403 1.00 95.06 89 PRO A C 1
ATOM 690 O O . PRO A 1 89 ? 10.171 -9.260 -0.662 1.00 95.06 89 PRO A O 1
ATOM 693 N N . ASN A 1 90 ? 9.216 -9.495 -2.673 1.00 95.69 90 ASN A N 1
ATOM 694 C CA . ASN A 1 90 ? 10.323 -10.156 -3.350 1.00 95.69 90 ASN A CA 1
ATOM 695 C C . ASN A 1 90 ? 10.679 -9.387 -4.621 1.00 95.69 90 ASN A C 1
ATOM 697 O O . ASN A 1 90 ? 9.815 -8.993 -5.405 1.00 95.69 90 ASN A O 1
ATOM 701 N N . LEU A 1 91 ? 11.978 -9.199 -4.831 1.00 96.12 91 LEU A N 1
ATOM 702 C CA . LEU A 1 91 ? 12.510 -8.478 -5.977 1.00 96.12 91 LEU A CA 1
ATOM 703 C C . LEU A 1 91 ? 13.638 -9.302 -6.598 1.00 96.12 91 LEU A C 1
ATOM 705 O O . LEU A 1 91 ? 14.681 -9.506 -5.976 1.00 96.12 91 LEU A O 1
ATOM 709 N N . GLU A 1 92 ? 13.410 -9.776 -7.816 1.00 97.56 92 GLU A N 1
ATOM 710 C CA . GLU A 1 92 ? 14.370 -10.524 -8.620 1.00 97.56 92 GLU A CA 1
ATOM 711 C C . GLU A 1 92 ? 14.840 -9.639 -9.776 1.00 97.56 92 GLU A C 1
ATOM 713 O O . GLU A 1 92 ? 14.044 -9.212 -10.613 1.00 97.56 92 GLU A O 1
ATOM 718 N N . ILE A 1 93 ? 16.136 -9.322 -9.795 1.00 97.69 93 ILE A N 1
ATOM 719 C CA . ILE A 1 93 ? 16.737 -8.419 -10.779 1.00 97.69 93 ILE A CA 1
ATOM 720 C C . ILE A 1 93 ? 17.840 -9.167 -11.521 1.00 97.69 93 ILE A C 1
ATOM 722 O O . ILE A 1 93 ? 18.880 -9.487 -10.945 1.00 97.69 93 ILE A O 1
ATOM 726 N N . GLU A 1 94 ? 17.621 -9.425 -12.807 1.00 98.00 94 GLU A N 1
ATOM 727 C CA . GLU A 1 94 ? 18.535 -10.204 -13.651 1.00 98.00 94 GLU A CA 1
ATOM 728 C C . GLU A 1 94 ? 19.423 -9.323 -14.552 1.00 98.00 94 GLU A C 1
ATOM 730 O O . GLU A 1 94 ? 20.197 -9.831 -15.365 1.00 98.00 94 GLU A O 1
ATOM 735 N N . THR A 1 95 ? 19.342 -7.997 -14.407 1.00 96.44 95 THR A N 1
ATOM 736 C CA . THR A 1 95 ? 20.163 -7.016 -15.133 1.00 96.44 95 THR A CA 1
ATOM 737 C C . THR A 1 95 ? 20.724 -5.942 -14.200 1.00 96.44 95 THR A C 1
ATOM 739 O O . THR A 1 95 ? 20.130 -5.608 -13.180 1.00 96.44 95 THR A O 1
ATOM 742 N N . GLY A 1 96 ? 21.889 -5.392 -14.546 1.00 93.75 96 GLY A N 1
ATOM 743 C CA . GLY A 1 96 ? 22.497 -4.272 -13.819 1.00 93.75 96 GLY A CA 1
ATOM 744 C C . GLY A 1 96 ? 22.075 -2.891 -14.327 1.00 93.75 96 GLY A C 1
ATOM 745 O O . GLY A 1 96 ? 22.487 -1.891 -13.746 1.00 93.75 96 GLY A O 1
ATOM 746 N N . ASP A 1 97 ? 21.307 -2.830 -15.416 1.00 95.94 97 ASP A N 1
ATOM 747 C CA . ASP A 1 97 ? 20.932 -1.589 -16.096 1.00 95.94 97 ASP A CA 1
ATOM 748 C C . ASP A 1 97 ? 19.469 -1.229 -15.803 1.00 95.94 97 ASP A C 1
ATOM 750 O O . ASP A 1 97 ? 18.552 -1.582 -16.548 1.00 95.94 97 ASP A O 1
ATOM 754 N N . ILE A 1 98 ? 19.254 -0.578 -14.659 1.00 96.69 98 ILE A N 1
ATOM 755 C CA . ILE A 1 98 ? 17.940 -0.133 -14.183 1.00 96.69 98 ILE A CA 1
ATOM 756 C C . ILE A 1 98 ? 18.011 1.321 -13.712 1.00 96.69 98 ILE A C 1
ATOM 758 O O . ILE A 1 98 ? 19.033 1.765 -13.185 1.00 96.69 98 ILE A O 1
ATOM 762 N N . ALA A 1 99 ? 16.908 2.052 -13.858 1.00 97.19 99 ALA A N 1
ATOM 763 C CA . ALA A 1 99 ? 16.779 3.407 -13.332 1.00 97.19 99 ALA A CA 1
ATOM 764 C C . ALA A 1 99 ? 16.508 3.395 -11.819 1.00 97.19 99 ALA A C 1
ATOM 766 O O . ALA A 1 99 ? 17.102 4.174 -11.072 1.00 97.19 99 ALA A O 1
ATOM 767 N N . GLY A 1 100 ? 15.646 2.484 -11.361 1.00 96.94 100 GLY A N 1
ATOM 768 C CA . GLY A 1 100 ? 15.275 2.348 -9.959 1.00 96.94 100 GLY A CA 1
ATOM 769 C C . GLY A 1 100 ? 14.495 1.067 -9.690 1.00 96.94 100 GLY A C 1
ATOM 770 O O . GLY A 1 100 ? 13.629 0.665 -10.459 1.00 96.94 100 GLY A O 1
ATOM 771 N N . ALA A 1 101 ? 14.794 0.404 -8.579 1.00 97.38 101 ALA A N 1
ATOM 772 C CA . ALA A 1 101 ? 13.977 -0.695 -8.090 1.00 97.38 101 ALA A CA 1
ATOM 773 C C . ALA A 1 101 ? 13.975 -0.678 -6.565 1.00 97.38 101 ALA A C 1
ATOM 775 O O . ALA A 1 101 ? 15.031 -0.596 -5.934 1.00 97.38 101 ALA A O 1
ATOM 776 N N . GLY A 1 102 ? 12.792 -0.741 -5.964 1.00 96.06 102 GLY A N 1
ATOM 777 C CA . GLY A 1 102 ? 12.668 -0.753 -4.516 1.00 96.06 102 GLY A CA 1
ATOM 778 C C . GLY A 1 102 ? 11.363 -1.363 -4.044 1.00 96.06 102 GLY A C 1
ATOM 779 O O . GLY A 1 102 ? 10.356 -1.359 -4.748 1.00 96.06 102 GLY A O 1
ATOM 780 N N . HIS A 1 103 ? 11.393 -1.851 -2.812 1.00 96.25 103 HIS A N 1
ATOM 781 C CA . HIS A 1 103 ? 10.194 -2.216 -2.084 1.00 96.25 103 HIS A CA 1
ATOM 782 C C . HIS A 1 103 ? 10.224 -1.641 -0.671 1.00 96.25 103 HIS A C 1
ATOM 784 O O . HIS A 1 103 ? 11.284 -1.342 -0.114 1.00 96.25 103 HIS A O 1
ATOM 790 N N . ALA A 1 104 ? 9.053 -1.493 -0.077 1.00 96.00 104 ALA A N 1
ATOM 791 C CA . ALA A 1 104 ? 8.890 -1.174 1.323 1.00 96.00 104 ALA A CA 1
ATOM 792 C C . ALA A 1 104 ? 7.663 -1.903 1.863 1.00 96.00 104 ALA A C 1
ATOM 794 O O . ALA A 1 104 ? 6.580 -1.867 1.282 1.00 96.00 104 ALA A O 1
ATOM 795 N N . SER A 1 105 ? 7.839 -2.543 3.013 1.00 95.06 105 SER A N 1
ATOM 796 C CA . SER A 1 105 ? 6.750 -3.162 3.749 1.00 95.06 105 SER A CA 1
ATOM 797 C C . SER A 1 105 ? 6.807 -2.714 5.199 1.00 95.06 105 SER A C 1
ATOM 799 O O . SER A 1 105 ? 7.871 -2.750 5.823 1.00 95.06 105 SER A O 1
ATOM 801 N N . SER A 1 106 ? 5.680 -2.254 5.734 1.00 96.00 106 SER A N 1
ATOM 802 C CA . SER A 1 106 ? 5.567 -1.936 7.152 1.00 96.00 106 SER A CA 1
ATOM 803 C C . SER A 1 106 ? 4.238 -2.396 7.730 1.00 96.00 106 SER A C 1
ATOM 805 O O . SER A 1 106 ? 3.189 -2.337 7.091 1.00 96.00 106 SER A O 1
ATOM 807 N N . THR A 1 107 ? 4.292 -2.830 8.983 1.00 96.12 107 THR A N 1
ATOM 808 C CA . THR A 1 107 ? 3.121 -3.169 9.786 1.00 96.12 107 THR A CA 1
ATOM 809 C C . THR A 1 107 ? 3.279 -2.478 11.127 1.00 96.12 107 THR A C 1
ATOM 811 O O . THR A 1 107 ? 4.295 -2.654 11.797 1.00 96.12 107 THR A O 1
ATOM 814 N N . GLY A 1 108 ? 2.292 -1.676 11.509 1.00 94.38 108 GLY A N 1
ATOM 815 C CA . GLY A 1 108 ? 2.327 -0.896 12.740 1.00 94.38 108 GLY A CA 1
ATOM 816 C C . GLY A 1 108 ? 0.961 -0.811 13.396 1.00 94.38 108 GLY A C 1
ATOM 817 O O . GLY A 1 108 ? -0.051 -1.176 12.805 1.00 94.38 108 GLY A O 1
ATOM 818 N N . ARG A 1 109 ? 0.941 -0.340 14.639 1.00 93.69 109 ARG A N 1
ATOM 819 C CA . ARG A 1 109 ? -0.286 0.073 15.330 1.00 93.69 109 ARG A CA 1
ATOM 820 C C . ARG A 1 109 ? -0.476 1.578 15.154 1.00 93.69 109 ARG A C 1
ATOM 822 O O . ARG A 1 109 ? 0.341 2.236 14.509 1.00 93.69 109 ARG A O 1
ATOM 829 N N . PHE A 1 110 ? -1.541 2.116 15.737 1.00 91.56 110 PHE A N 1
ATOM 830 C CA . PHE A 1 110 ? -1.677 3.558 15.886 1.00 91.56 110 PHE A CA 1
ATOM 831 C C . PHE A 1 110 ? -0.451 4.164 16.570 1.00 91.56 110 PHE A C 1
ATOM 833 O O . PHE A 1 110 ? 0.075 3.604 17.531 1.00 91.56 110 PHE A O 1
ATOM 840 N N . ASP A 1 111 ? -0.037 5.324 16.076 1.00 91.94 111 ASP A N 1
ATOM 841 C CA . ASP A 1 111 ? 0.944 6.155 16.756 1.00 91.94 111 ASP A CA 1
ATOM 842 C C . ASP A 1 111 ? 0.257 6.863 17.932 1.00 91.94 111 ASP A C 1
ATOM 844 O O . ASP A 1 111 ? -0.680 7.651 17.745 1.00 91.94 111 ASP A O 1
ATOM 848 N N . GLU A 1 112 ? 0.698 6.547 19.148 1.00 91.19 112 GLU A N 1
ATOM 849 C CA . GLU A 1 112 ? 0.144 7.116 20.374 1.00 91.19 112 GLU A CA 1
ATOM 850 C C . GLU A 1 112 ? 0.318 8.639 20.428 1.00 91.19 112 GLU A C 1
ATOM 852 O O . GLU A 1 112 ? -0.546 9.321 20.977 1.00 91.19 112 GLU A O 1
ATOM 857 N N . GLU A 1 113 ? 1.367 9.197 19.814 1.00 94.88 113 GLU A N 1
ATOM 858 C CA . GLU A 1 113 ? 1.586 10.643 19.769 1.00 94.88 113 GLU A CA 1
ATOM 859 C C . GLU A 1 113 ? 0.557 11.327 18.862 1.00 94.88 113 GLU A C 1
ATOM 861 O O . GLU A 1 113 ? -0.012 12.358 19.235 1.00 94.88 113 GLU A O 1
ATOM 866 N N . HIS A 1 114 ? 0.231 10.725 17.712 1.00 93.25 114 HIS A N 1
ATOM 867 C CA . HIS A 1 114 ? -0.829 11.230 16.832 1.00 93.25 114 HIS A CA 1
ATOM 868 C C . HIS A 1 114 ? -2.200 11.200 17.516 1.00 93.25 114 HIS A C 1
ATOM 870 O O . HIS A 1 114 ? -2.942 12.186 17.458 1.00 93.25 114 HIS A O 1
ATOM 876 N N . LEU A 1 115 ? -2.535 10.093 18.189 1.00 95.19 115 LEU A N 1
ATOM 877 C CA . LEU A 1 115 ? -3.795 9.980 18.925 1.00 95.19 115 LEU A CA 1
ATOM 878 C C . LEU A 1 115 ? -3.849 10.976 20.085 1.00 95.19 115 LEU A C 1
ATOM 880 O O . LEU A 1 115 ? -4.829 11.710 20.218 1.00 95.19 115 LEU A O 1
ATOM 884 N N . PHE A 1 116 ? -2.786 11.055 20.888 1.00 96.50 116 PHE A N 1
ATOM 885 C CA . PHE A 1 116 ? -2.685 12.006 21.990 1.00 96.50 116 PHE A CA 1
ATOM 886 C C . PHE A 1 116 ? -2.845 13.447 21.503 1.00 96.50 116 PHE A C 1
ATOM 888 O O . PHE A 1 116 ? -3.600 14.220 22.097 1.00 96.50 116 PHE A O 1
ATOM 895 N N . TYR A 1 117 ? -2.195 13.807 20.395 1.00 97.31 117 TYR A N 1
ATOM 896 C CA . TYR A 1 117 ? -2.308 15.138 19.817 1.00 97.31 117 TYR A CA 1
ATOM 897 C C . TYR A 1 117 ? -3.754 15.470 19.430 1.00 97.31 117 TYR A C 1
ATOM 899 O O . TYR A 1 117 ? -4.258 16.524 19.824 1.00 97.31 117 TYR A O 1
ATOM 907 N N . LEU A 1 118 ? -4.448 14.575 18.719 1.00 97.69 118 LEU A N 1
ATOM 908 C CA . LEU A 1 118 ? -5.853 14.768 18.339 1.00 97.69 118 LEU A CA 1
ATOM 909 C C . LEU A 1 118 ? -6.756 14.893 19.575 1.00 97.69 118 LEU A C 1
ATOM 911 O O . LEU A 1 118 ? -7.553 15.830 19.668 1.00 97.69 118 LEU A O 1
ATOM 915 N N . MET A 1 119 ? -6.578 14.015 20.563 1.00 97.62 119 MET A N 1
ATOM 916 C CA . MET A 1 119 ? -7.352 14.048 21.806 1.00 97.62 119 MET A CA 1
ATOM 917 C C . MET A 1 119 ? -7.098 15.314 22.628 1.00 97.62 119 MET A C 1
ATOM 919 O O . MET A 1 119 ? -8.032 15.879 23.196 1.00 97.62 119 MET A O 1
ATOM 923 N N . SER A 1 120 ? -5.869 15.841 22.629 1.00 98.06 120 SER A N 1
ATOM 924 C CA . SER A 1 120 ? -5.535 17.112 23.292 1.00 98.06 120 SER A CA 1
ATOM 925 C C . SER A 1 120 ? -6.298 18.315 22.719 1.00 98.06 120 SER A C 1
ATOM 927 O O . SER A 1 120 ? -6.433 19.345 23.380 1.00 98.06 120 SER A O 1
ATOM 929 N N . ARG A 1 121 ? -6.839 18.187 21.499 1.00 97.94 121 ARG A N 1
ATOM 930 C CA . ARG A 1 121 ? -7.712 19.181 20.856 1.00 97.94 121 ARG A CA 1
ATOM 931 C C . ARG A 1 121 ? -9.199 18.974 21.158 1.00 97.94 121 ARG A C 1
ATOM 933 O O . ARG A 1 121 ? -10.029 19.661 20.572 1.00 97.94 121 ARG A O 1
ATOM 940 N N . GLY A 1 122 ? -9.534 18.073 22.081 1.00 97.75 122 GLY A N 1
ATOM 941 C CA . GLY A 1 122 ? -10.905 17.773 22.495 1.00 97.75 122 GLY A CA 1
ATOM 942 C C . GLY A 1 122 ? -11.628 16.773 21.593 1.00 97.75 122 GLY A C 1
ATOM 943 O O . GLY A 1 122 ? -12.838 16.607 21.731 1.00 97.75 122 GLY A O 1
ATOM 944 N N . ILE A 1 123 ? -10.916 16.117 20.672 1.00 98.06 123 ILE A N 1
ATOM 945 C CA . ILE A 1 123 ? -11.487 15.076 19.812 1.00 98.06 123 ILE A CA 1
ATOM 946 C C . ILE A 1 123 ? -11.611 13.785 20.639 1.00 98.06 123 ILE A C 1
ATOM 948 O O . ILE A 1 123 ? -10.608 13.349 21.205 1.00 98.06 123 ILE A O 1
ATOM 952 N N . PRO A 1 124 ? -12.796 13.154 20.730 1.00 96.62 124 PRO A N 1
ATOM 953 C CA . PRO A 1 124 ? -12.938 11.869 21.411 1.00 96.62 124 PRO A CA 1
ATOM 954 C C . PRO A 1 124 ? -12.030 10.799 20.791 1.00 96.62 124 PRO A C 1
ATOM 956 O O . PRO A 1 124 ? -11.842 10.787 19.577 1.00 96.62 124 PRO A O 1
ATOM 959 N N . GLU A 1 125 ? -11.500 9.887 21.607 1.00 93.88 125 GLU A N 1
ATOM 960 C CA . GLU A 1 125 ? -10.539 8.863 21.165 1.00 93.88 125 GLU A CA 1
ATOM 961 C C . GLU A 1 125 ? -11.031 8.056 19.955 1.00 93.88 125 GLU A C 1
ATOM 963 O O . GLU A 1 125 ? -10.308 7.914 18.972 1.00 93.88 125 GLU A O 1
ATOM 968 N N . GLU A 1 126 ? -12.282 7.595 19.989 1.00 92.31 126 GLU A N 1
ATOM 969 C CA . GLU A 1 126 ? -12.916 6.848 18.895 1.00 92.31 126 GLU A CA 1
ATOM 970 C C . GLU A 1 126 ? -12.873 7.633 17.572 1.00 92.31 126 GLU A C 1
ATOM 972 O O . GLU A 1 126 ? -12.450 7.121 16.535 1.00 92.31 126 GLU A O 1
ATOM 977 N N . VAL A 1 127 ? -13.214 8.923 17.627 1.00 94.31 127 VAL A N 1
ATO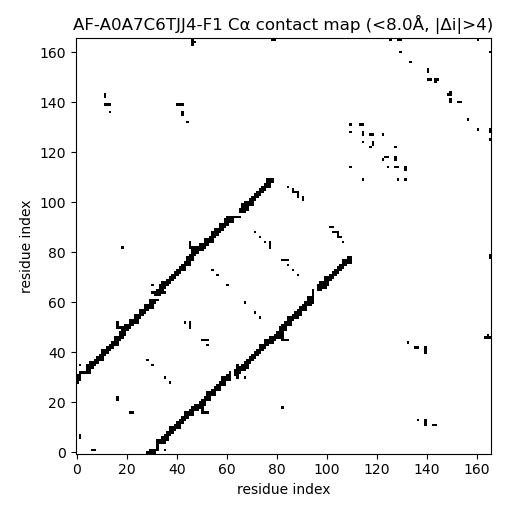M 978 C CA . VAL A 1 127 ? -13.181 9.818 16.464 1.00 94.31 127 VAL A CA 1
ATOM 979 C C . VAL A 1 127 ? -11.737 10.065 16.014 1.00 94.31 127 VAL A C 1
ATOM 981 O O . VAL A 1 127 ? -11.463 10.098 14.817 1.00 94.31 127 VAL A O 1
ATOM 984 N N . ALA A 1 128 ? -10.787 10.202 16.942 1.00 95.50 128 ALA A N 1
ATOM 985 C CA . ALA A 1 128 ? -9.371 10.366 16.613 1.00 95.50 128 ALA A CA 1
ATOM 986 C C . ALA A 1 128 ? -8.810 9.139 15.874 1.00 95.50 128 ALA A C 1
ATOM 988 O O . ALA A 1 128 ? -8.125 9.294 14.862 1.00 95.50 128 ALA A O 1
ATOM 989 N N . ARG A 1 129 ? -9.149 7.924 16.326 1.00 93.81 129 ARG A N 1
ATOM 990 C CA . ARG A 1 129 ? -8.772 6.666 15.662 1.00 93.81 129 ARG A CA 1
ATOM 991 C C . ARG A 1 129 ? -9.351 6.604 14.250 1.00 93.81 129 ARG A C 1
ATOM 993 O O . ARG A 1 129 ? -8.595 6.377 13.307 1.00 93.81 129 ARG A O 1
ATOM 1000 N N . GLN A 1 130 ? -10.640 6.910 14.077 1.00 93.81 130 GLN A N 1
ATOM 1001 C CA . GLN A 1 130 ? -11.273 6.998 12.753 1.00 93.81 130 GLN A CA 1
ATOM 1002 C C . GLN A 1 130 ? -10.554 7.996 11.835 1.00 93.81 130 GLN A C 1
ATOM 1004 O O . GLN A 1 130 ? -10.259 7.670 10.688 1.00 93.81 130 GLN A O 1
ATOM 1009 N N . LEU A 1 131 ? -10.207 9.188 12.333 1.00 94.88 131 LEU A N 1
ATOM 1010 C CA . LEU A 1 131 ? -9.482 10.198 11.555 1.00 94.88 131 LEU A CA 1
ATOM 1011 C C . LEU A 1 131 ? -8.104 9.711 11.094 1.00 94.88 131 LEU A C 1
ATOM 1013 O O . LEU A 1 131 ? -7.726 9.961 9.948 1.00 94.88 131 LEU A O 1
ATOM 1017 N N . VAL A 1 132 ? -7.366 8.997 11.949 1.00 94.81 132 VAL A N 1
ATOM 1018 C CA . VAL A 1 132 ? -6.069 8.418 11.569 1.00 94.81 132 VAL A CA 1
ATOM 1019 C C . VAL A 1 132 ? -6.245 7.363 10.477 1.00 94.81 132 VAL A C 1
ATOM 1021 O O . VAL A 1 132 ? -5.504 7.385 9.495 1.00 94.81 132 VAL A O 1
ATOM 1024 N N . VAL A 1 133 ? -7.239 6.479 10.598 1.00 95.00 133 VAL A N 1
ATOM 1025 C CA . VAL A 1 133 ? -7.507 5.452 9.578 1.00 95.00 133 VAL A CA 1
ATOM 1026 C C . VAL A 1 133 ? -7.945 6.080 8.250 1.00 95.00 133 VAL A C 1
ATOM 1028 O O . VAL A 1 133 ? -7.427 5.704 7.198 1.00 95.00 133 VAL A O 1
ATOM 1031 N N . ARG A 1 134 ? -8.820 7.095 8.283 1.00 94.50 134 ARG A N 1
ATOM 1032 C CA . ARG A 1 134 ? -9.200 7.878 7.094 1.00 94.50 134 ARG A CA 1
ATOM 1033 C C . ARG A 1 134 ? -7.975 8.482 6.417 1.00 94.50 134 ARG A C 1
ATOM 1035 O O . ARG A 1 134 ? -7.754 8.256 5.232 1.00 94.50 134 ARG A O 1
ATOM 1042 N N . GLY A 1 135 ? -7.144 9.205 7.172 1.00 94.75 135 GLY A N 1
ATOM 1043 C CA . GLY A 1 135 ? -5.920 9.813 6.647 1.00 94.75 135 GLY A CA 1
ATOM 1044 C C . GLY A 1 135 ? -4.953 8.778 6.065 1.00 94.75 135 GLY A C 1
ATOM 1045 O O . GLY A 1 135 ? -4.353 9.011 5.017 1.00 94.75 135 GLY A O 1
ATOM 1046 N N . PHE A 1 136 ? -4.851 7.608 6.701 1.00 96.00 136 PHE A N 1
ATOM 1047 C CA . PHE A 1 136 ? -4.028 6.501 6.232 1.00 96.00 136 PHE A CA 1
ATOM 1048 C C . PHE A 1 136 ? -4.455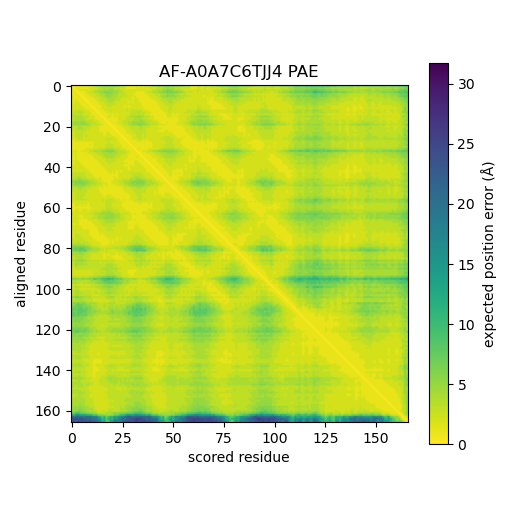 6.005 4.843 1.00 96.00 136 PHE A C 1
ATOM 1050 O O . PHE A 1 136 ? -3.595 5.884 3.969 1.00 96.00 136 PHE A O 1
ATOM 1057 N N . PHE A 1 137 ? -5.746 5.762 4.604 1.00 96.75 137 PHE A N 1
ATOM 1058 C CA . PHE A 1 137 ? -6.236 5.308 3.295 1.00 96.75 137 PHE A CA 1
ATOM 1059 C C . PHE A 1 137 ? -6.313 6.411 2.244 1.00 96.75 137 PHE A C 1
ATOM 1061 O O . PHE A 1 137 ? -6.058 6.146 1.068 1.00 96.75 137 PHE A O 1
ATOM 1068 N N . ASN A 1 138 ? -6.593 7.647 2.656 1.00 95.44 138 ASN A N 1
ATOM 1069 C CA . ASN A 1 138 ? -6.742 8.776 1.743 1.00 95.44 138 ASN A CA 1
ATOM 1070 C C . ASN A 1 138 ? -5.477 9.035 0.896 1.00 95.44 138 ASN A C 1
ATOM 1072 O O . ASN A 1 138 ? -5.585 9.480 -0.240 1.00 95.44 138 ASN A O 1
ATOM 1076 N N . GLU A 1 139 ? -4.284 8.675 1.391 1.00 93.88 139 GLU A N 1
ATOM 1077 C CA . GLU A 1 139 ? -3.033 8.724 0.609 1.00 93.88 139 GLU A CA 1
ATOM 1078 C C . GLU A 1 139 ? -3.082 7.862 -0.671 1.00 93.88 139 GLU A C 1
ATOM 1080 O O . GLU A 1 139 ? -2.477 8.222 -1.678 1.00 93.88 139 GLU A O 1
ATOM 1085 N N . VAL A 1 140 ? -3.784 6.722 -0.640 1.00 96.12 140 VAL A N 1
ATOM 1086 C CA . VAL A 1 140 ? -3.968 5.848 -1.813 1.00 96.12 140 VAL A CA 1
ATOM 1087 C C . VAL A 1 140 ? -5.145 6.325 -2.657 1.00 96.12 140 VAL A C 1
ATOM 1089 O O . VAL A 1 140 ? -5.034 6.360 -3.877 1.00 96.12 140 VAL A O 1
ATOM 1092 N N . ILE A 1 141 ? -6.246 6.736 -2.024 1.00 96.81 141 ILE A N 1
ATOM 1093 C CA . ILE A 1 141 ? -7.461 7.179 -2.726 1.00 96.81 141 ILE A CA 1
ATOM 1094 C C . ILE A 1 141 ? -7.164 8.382 -3.622 1.00 96.81 141 ILE A C 1
ATOM 1096 O O . ILE A 1 141 ? -7.484 8.348 -4.801 1.00 96.81 141 ILE A O 1
ATOM 1100 N N . GLN A 1 142 ? -6.442 9.386 -3.116 1.00 95.88 142 GLN A N 1
ATOM 1101 C CA . GLN A 1 142 ? -6.088 10.587 -3.888 1.00 95.88 142 GLN A CA 1
ATOM 1102 C C . GLN A 1 142 ? -5.173 10.319 -5.095 1.00 95.88 142 GLN A C 1
ATOM 1104 O O . GLN A 1 142 ? -5.010 11.189 -5.951 1.00 95.88 142 GLN A O 1
ATOM 1109 N N . LYS A 1 143 ? -4.541 9.140 -5.174 1.00 95.62 143 LYS A N 1
ATOM 1110 C CA . LYS A 1 143 ? -3.747 8.733 -6.343 1.00 95.62 143 LYS A CA 1
ATOM 1111 C C . LYS A 1 143 ? -4.610 8.197 -7.483 1.00 95.62 143 LYS A C 1
ATOM 1113 O O . LYS A 1 143 ? -4.121 8.134 -8.602 1.00 95.62 143 LYS A O 1
ATOM 1118 N N . ILE A 1 144 ? -5.862 7.821 -7.219 1.00 95.38 144 ILE A N 1
ATOM 1119 C CA . ILE A 1 144 ? -6.756 7.237 -8.225 1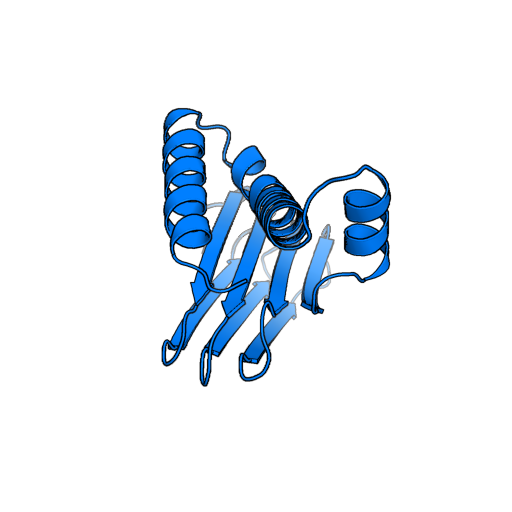.00 95.38 144 ILE A CA 1
ATOM 1120 C C . ILE A 1 144 ? -7.156 8.285 -9.270 1.00 95.38 144 ILE A C 1
ATOM 1122 O O . ILE A 1 144 ? -7.259 7.942 -10.443 1.00 95.38 144 ILE A O 1
ATOM 1126 N N . GLN A 1 145 ? -7.328 9.552 -8.873 1.00 95.19 145 GLN A N 1
ATOM 1127 C CA . GLN A 1 145 ? -7.619 10.682 -9.768 1.00 95.19 145 GLN A CA 1
ATOM 1128 C C . GLN A 1 145 ? -8.900 10.501 -10.598 1.00 95.19 145 GLN A C 1
ATOM 1130 O O . GLN A 1 145 ? -9.046 11.071 -11.681 1.00 95.19 145 GLN A O 1
ATOM 1135 N N . VAL A 1 146 ? -9.846 9.719 -10.075 1.00 96.81 146 VAL A N 1
ATOM 1136 C CA . VAL A 1 146 ? -11.173 9.502 -10.661 1.00 96.81 146 VAL A CA 1
ATOM 1137 C C . VAL A 1 146 ? -12.202 9.793 -9.570 1.00 96.81 146 VAL A C 1
ATOM 1139 O O . VAL A 1 146 ? -12.441 8.914 -8.738 1.00 96.81 146 VAL A O 1
ATOM 1142 N N . PRO A 1 147 ? -12.795 11.004 -9.545 1.00 96.88 147 PRO A N 1
ATOM 1143 C CA . PRO A 1 147 ? -13.641 11.461 -8.442 1.00 96.88 147 PRO A CA 1
ATOM 1144 C C . PRO A 1 147 ? -14.756 10.481 -8.077 1.00 96.88 147 PRO A C 1
ATOM 1146 O O . PRO A 1 147 ? -14.976 10.203 -6.906 1.00 96.88 147 PRO A O 1
ATOM 1149 N N . GLU A 1 148 ? -15.400 9.873 -9.071 1.00 97.69 148 GLU A N 1
ATOM 1150 C CA . GLU A 1 148 ? -16.492 8.926 -8.848 1.00 97.69 148 GLU A CA 1
ATOM 1151 C C . GLU A 1 148 ? -16.029 7.648 -8.133 1.00 97.69 148 GLU A C 1
ATOM 1153 O O . GLU A 1 148 ? -16.792 7.047 -7.380 1.00 97.69 148 GLU A O 1
ATOM 1158 N N . ILE A 1 149 ? -14.785 7.216 -8.359 1.00 96.25 149 ILE A N 1
ATOM 1159 C CA . ILE A 1 149 ? -14.200 6.066 -7.657 1.00 96.25 149 ILE A CA 1
ATOM 1160 C C . ILE A 1 149 ? -13.754 6.489 -6.259 1.00 96.25 149 ILE A C 1
ATOM 1162 O O . ILE A 1 149 ? -13.973 5.752 -5.300 1.00 96.25 149 ILE A O 1
ATOM 1166 N N . GLU A 1 150 ? -13.149 7.670 -6.133 1.00 97.38 150 GLU A N 1
ATOM 1167 C CA . GLU A 1 150 ? -12.725 8.215 -4.843 1.00 97.38 150 GLU A CA 1
ATOM 1168 C C . GLU A 1 150 ? -13.907 8.366 -3.881 1.00 97.38 150 GLU A C 1
ATOM 1170 O O . GLU A 1 150 ? -13.817 7.922 -2.737 1.00 97.38 150 GLU A O 1
ATOM 1175 N N . ASP A 1 151 ? -15.031 8.907 -4.354 1.00 96.88 151 ASP A N 1
ATOM 1176 C CA . ASP A 1 151 ? -16.258 9.073 -3.572 1.00 96.88 151 ASP A CA 1
ATOM 1177 C C . ASP A 1 151 ? -16.791 7.722 -3.078 1.00 96.88 151 ASP A C 1
ATOM 1179 O O . ASP A 1 151 ? -17.022 7.549 -1.882 1.00 96.88 151 ASP A O 1
ATOM 1183 N N . VAL A 1 152 ? -16.890 6.726 -3.966 1.00 96.81 152 VAL A N 1
ATOM 1184 C CA . VAL A 1 152 ? -17.348 5.371 -3.607 1.00 96.81 152 VAL A CA 1
ATOM 1185 C C . VAL A 1 152 ? -16.428 4.713 -2.575 1.00 96.81 152 VAL A C 1
ATOM 1187 O O . VAL A 1 152 ? -16.899 4.049 -1.650 1.00 96.81 152 VAL A O 1
ATOM 1190 N N . LEU A 1 153 ? -15.110 4.875 -2.709 1.00 96.06 153 LEU A N 1
ATOM 1191 C CA . LEU A 1 153 ? -14.149 4.305 -1.763 1.00 96.06 153 LEU A CA 1
ATOM 1192 C C . LEU A 1 153 ? -14.201 5.009 -0.406 1.00 96.06 153 LEU A C 1
ATOM 1194 O O . LEU A 1 153 ? -14.139 4.335 0.623 1.00 96.06 153 LEU A O 1
ATOM 1198 N N . ASN A 1 154 ? -14.348 6.335 -0.396 1.00 95.56 154 ASN A N 1
ATOM 1199 C CA . ASN A 1 154 ? -14.528 7.105 0.829 1.00 95.56 154 ASN A CA 1
ATOM 1200 C C . ASN A 1 154 ? -15.813 6.685 1.547 1.00 95.56 154 ASN A C 1
ATOM 1202 O O . ASN A 1 154 ? -15.753 6.345 2.725 1.00 95.56 154 ASN A O 1
ATOM 1206 N N . GLU A 1 155 ? -16.945 6.606 0.842 1.00 95.38 155 GLU A N 1
ATOM 1207 C CA . GLU A 1 155 ? -18.203 6.099 1.404 1.00 95.38 155 GLU A CA 1
ATOM 1208 C C . GLU A 1 155 ? -18.030 4.695 1.987 1.00 95.38 155 GLU A C 1
ATOM 1210 O O . GLU A 1 155 ? -18.473 4.426 3.104 1.00 95.38 155 GLU A O 1
ATOM 1215 N N . ARG A 1 156 ? -17.322 3.805 1.281 1.00 94.38 156 ARG A N 1
ATOM 1216 C CA . ARG A 1 156 ? -17.095 2.448 1.774 1.00 94.38 156 ARG A CA 1
ATOM 1217 C C . ARG A 1 156 ? -16.248 2.417 3.043 1.00 94.38 156 ARG A C 1
ATOM 1219 O O . ARG A 1 156 ? -16.534 1.630 3.941 1.00 94.38 156 ARG A O 1
ATOM 1226 N N . ILE A 1 157 ? -15.230 3.267 3.135 1.00 93.56 157 ILE A N 1
ATOM 1227 C CA . ILE A 1 157 ? -14.423 3.407 4.351 1.00 93.56 157 ILE A CA 1
ATOM 1228 C C . ILE A 1 157 ? -15.280 3.937 5.497 1.00 93.56 157 ILE A C 1
ATOM 1230 O O . ILE A 1 157 ? -15.179 3.415 6.603 1.00 93.56 157 ILE A O 1
ATOM 1234 N N . GLU A 1 158 ? -16.156 4.911 5.250 1.00 93.19 158 GLU A N 1
ATOM 1235 C CA . GLU A 1 158 ? -17.079 5.407 6.275 1.00 93.19 158 GLU A CA 1
ATOM 1236 C C . GLU A 1 158 ? -18.029 4.319 6.781 1.00 93.19 158 GLU A C 1
ATOM 1238 O O . GLU A 1 158 ? -18.230 4.177 7.991 1.00 93.19 158 GLU A O 1
ATOM 1243 N N . GLU A 1 159 ? -18.573 3.504 5.875 1.00 92.94 159 GLU A N 1
ATOM 1244 C CA . GLU A 1 159 ? -19.393 2.354 6.248 1.00 92.94 159 GLU A CA 1
ATOM 1245 C C . GLU A 1 159 ? -18.624 1.373 7.138 1.00 92.94 159 GLU A C 1
ATOM 1247 O O . GLU A 1 159 ? -19.151 0.964 8.175 1.00 92.94 159 GLU A O 1
ATOM 1252 N N . GLU A 1 160 ? -17.393 1.007 6.770 1.00 91.81 160 GLU A N 1
ATOM 1253 C CA . GLU A 1 160 ? -16.586 0.081 7.570 1.00 91.81 160 GLU A CA 1
ATOM 1254 C C . GLU A 1 160 ? -16.211 0.688 8.931 1.00 91.81 160 GLU A C 1
ATOM 1256 O O . GLU A 1 160 ? -16.399 0.043 9.965 1.00 91.81 160 GLU A O 1
ATOM 1261 N N . LEU A 1 161 ? -15.784 1.954 8.983 1.00 90.25 161 LEU A N 1
ATOM 1262 C CA . LEU A 1 161 ? -15.450 2.641 10.238 1.00 90.25 161 LEU A CA 1
ATOM 1263 C C . LEU A 1 161 ? -16.651 2.759 11.185 1.00 90.25 161 LEU A C 1
ATOM 1265 O O . LEU A 1 161 ? -16.468 2.686 12.397 1.00 90.25 161 LEU A O 1
ATOM 1269 N N . SER A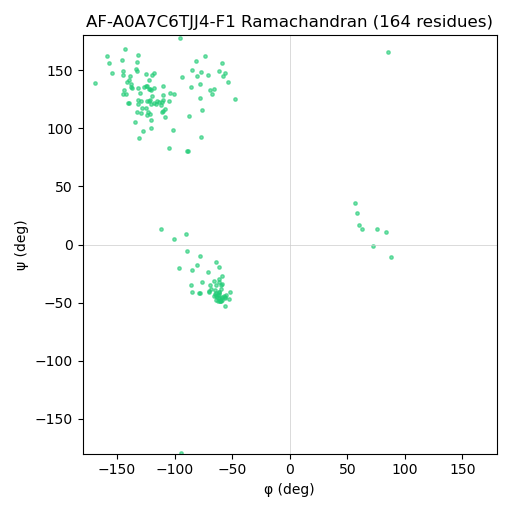 1 162 ? -17.873 2.886 10.657 1.00 87.94 162 SER A N 1
ATOM 1270 C CA . SER A 1 162 ? -19.100 2.942 11.469 1.00 87.94 162 SER A CA 1
ATOM 1271 C C . SER A 1 162 ? -19.473 1.608 12.131 1.00 87.94 162 SER A C 1
ATOM 1273 O O . SER A 1 162 ? -20.200 1.586 13.124 1.00 87.94 162 SER A O 1
ATOM 1275 N N . ARG A 1 163 ? -19.000 0.488 11.571 1.00 82.88 163 ARG A N 1
ATOM 1276 C CA . ARG A 1 163 ? -19.237 -0.878 12.075 1.00 82.88 163 ARG A CA 1
ATOM 1277 C C . ARG A 1 163 ? -18.090 -1.383 12.945 1.00 82.88 163 ARG A C 1
ATOM 1279 O O . ARG A 1 163 ? -18.265 -2.332 13.709 1.00 82.88 163 ARG A O 1
ATOM 1286 N N . SER A 1 164 ? -16.928 -0.764 12.787 1.00 74.94 164 SER A N 1
ATOM 1287 C CA . SER A 1 164 ? -15.682 -1.125 13.438 1.00 74.94 164 SER A CA 1
ATOM 1288 C C . SER A 1 164 ? -15.726 -0.830 14.932 1.00 74.94 164 SER A C 1
ATOM 1290 O O . SER A 1 164 ? -16.096 0.264 15.351 1.00 74.94 164 SER A O 1
ATOM 1292 N N . VAL A 1 165 ? -15.298 -1.797 15.742 1.00 63.06 165 VAL A N 1
ATOM 1293 C CA . VAL A 1 165 ? -15.026 -1.564 17.165 1.00 63.06 165 VAL A CA 1
ATOM 1294 C C . VAL A 1 165 ? -13.570 -1.115 17.260 1.00 63.06 165 VAL A C 1
ATOM 1296 O O . VAL A 1 165 ? -12.679 -1.939 17.468 1.00 63.06 165 VAL A O 1
ATOM 1299 N N . LEU A 1 166 ? -13.338 0.171 16.985 1.00 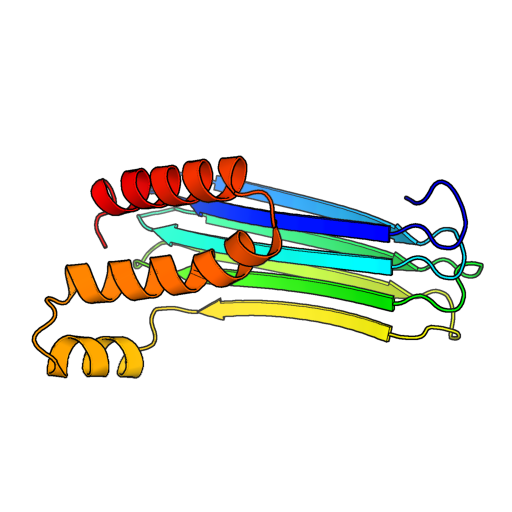62.69 166 LEU A N 1
ATOM 1300 C CA . LEU A 1 166 ? -12.003 0.774 16.988 1.00 62.69 166 LEU A CA 1
ATOM 1301 C C . LEU A 1 166 ? -11.476 0.988 18.395 1.00 62.69 166 LEU A C 1
ATOM 1303 O O . LEU A 1 166 ? -12.203 1.520 19.255 1.00 62.69 166 LEU A O 1
#

Sequence (166 aa):
RYSAPGGEAELLGLYFADAGQHLEHRTYIDHNSPKATSNVHYKGALQGKDARSVWIGDVLIRPEALDIDTYELNRNLILSDGARADSVPNLEIETGDIAGAGHASSTGRFDEEHLFYLMSRGIPEEVARQLVVRGFFNEVIQKIQVPEIEDVLNERIEEELSRSVL

Secondary structure (DSSP, 8-state):
--SSTT-EEEEEEEEEE-TT-EEEEEEEEEE-STT-EEEEEEEEEE-STT-EEEEEEEEEE-TT--SEEEEEEEEEEE-STT-EEEEEEEEEE--S-EEEEEEEEEEEE--HHHHHHHHHTT--HHHHHHHHHHHHHHHHHTTT--HHHHHHHHHHHHHHHHH---

Mean predicted aligned error: 3.34 Å

Foldseek 3Di:
DDPEALAEEEAFEEEEWEAPDEEEDEDEAEQPAENYEYDAEYEYEYDHAQTEYEAEAHYAHDARHAAYYYEEEYEYEYADPRYDYHHHHYYHHPYPHYPYDYYDYYYYYDDPVQLVVCVVVVQDSLRSSLVVVLVRSVVRLVVVPDVVVSVVVSVVSVVCSVVDPD

Solvent-accessible surface area (backbone atoms only — not comparable to full-atom values): 8868 Å² total; per-residue (Å²): 97,59,95,50,64,59,34,76,46,80,48,78,47,77,50,76,27,46,58,67,31,77,48,77,48,78,50,73,44,41,39,72,32,29,46,25,36,37,42,37,42,36,40,36,39,25,26,35,54,61,6,27,41,38,40,39,38,39,36,40,34,36,64,76,22,34,52,24,37,36,42,39,37,41,42,36,38,38,69,39,76,61,33,48,79,48,76,49,79,46,81,48,73,62,51,92,52,58,73,41,77,52,73,48,77,49,76,44,59,80,56,65,66,62,44,50,55,43,35,74,73,72,40,56,65,65,59,33,53,51,50,51,54,50,57,62,50,44,68,56,45,70,68,66,80,43,68,75,58,39,51,54,52,51,52,49,50,52,56,51,58,74,72,49,91,111